Protein AF-A0A090QXG9-F1 (afdb_monomer_lite)

Organism: NCBI:txid754436

InterPro domains:
  IPR025866 Polymerase A arginine-rich C-terminal domain [PF12626] (13-133)

pLDDT: mean 83.16, std 14.61, range [45.06, 95.5]

Radius of gyration: 21.2 Å; chains: 1; bounding box: 44×61×67 Å

Foldseek 3Di:
DLVQLVVQCVVVVDDSLVSQLVSLVVVVVVVCVVPPDDPVVSVLVSVLSNLVVQLVVLADCSLVVLVVDPCNVVSLVVLCVCLVPVDPVSVVSSVLNVCLVPDDPVSVVVSNVVVVVVCVVPPPPPPDDPDPDDDDDDDDD

Secondary structure (DSSP, 8-state):
-HHHHHHHHHHH---HHHHHHHHHHHHHHHHHHHS---HHHHHHHHHHHHHHHHHT--STHHHHHHHTSTTHHHHHHHHHHHHHHS-HHHHHHHHHHHHHHHS-HHHHHHHHHHHHHHHHTT----------PPPPPPPP-

Sequence (141 aa):
MVTRAEEIAFASGLSYYDAFMVASNDILDEQVKTIAIPRRFTTTVRDIWQQQMRFSRRTGKRAFKMMEHPKFRAAFDFLEMRGQFEGDDIAELAHWWDQFQRGDRNQRNKMVLQINEGDKSGSNRRRRRPQRRKKPQAKSS

Structure (mmCIF, N/CA/C/O backbone):
data_AF-A0A090QXG9-F1
#
_entry.id   AF-A0A090QXG9-F1
#
loop_
_atom_site.group_PDB
_atom_site.id
_atom_site.type_symbol
_atom_site.label_atom_id
_atom_site.label_alt_id
_atom_site.label_comp_id
_atom_site.label_asym_id
_atom_site.label_entity_id
_atom_site.label_seq_id
_atom_site.pdbx_PDB_ins_code
_atom_site.Cartn_x
_atom_site.Cartn_y
_atom_site.Cartn_z
_atom_site.occupancy
_atom_site.B_iso_or_equiv
_atom_site.auth_seq_id
_atom_site.auth_comp_id
_atom_site.auth_asym_id
_atom_site.auth_atom_id
_atom_site.pdbx_PDB_model_num
ATOM 1 N N . MET A 1 1 ? 8.006 -7.384 -7.013 1.00 71.56 1 MET A N 1
ATOM 2 C CA . MET A 1 1 ? 8.136 -5.987 -6.526 1.00 71.56 1 MET A CA 1
ATOM 3 C C . MET A 1 1 ? 8.713 -5.932 -5.121 1.00 71.56 1 MET A C 1
ATOM 5 O O . MET A 1 1 ? 9.676 -5.207 -4.932 1.00 71.56 1 MET A O 1
ATOM 9 N N . VAL A 1 2 ? 8.166 -6.701 -4.172 1.00 77.69 2 VAL A N 1
ATOM 10 C CA . VAL A 1 2 ? 8.658 -6.784 -2.782 1.00 77.69 2 VAL A CA 1
ATOM 11 C C . VAL A 1 2 ? 10.146 -7.153 -2.727 1.00 77.69 2 VAL A C 1
ATOM 13 O O . VAL A 1 2 ? 10.922 -6.379 -2.188 1.00 77.69 2 VAL A O 1
ATOM 16 N N . THR A 1 3 ? 10.564 -8.217 -3.418 1.00 82.81 3 THR A N 1
ATOM 17 C CA . THR A 1 3 ? 11.973 -8.657 -3.482 1.00 82.81 3 THR A CA 1
ATOM 18 C C . THR A 1 3 ? 12.920 -7.564 -3.992 1.00 82.81 3 THR A C 1
ATOM 20 O O . THR A 1 3 ? 13.892 -7.217 -3.335 1.00 82.81 3 THR A O 1
ATOM 23 N N . ARG A 1 4 ? 12.586 -6.925 -5.124 1.00 78.50 4 ARG A N 1
ATOM 24 C CA . ARG A 1 4 ? 13.395 -5.835 -5.705 1.00 78.50 4 ARG A CA 1
ATOM 25 C C . ARG A 1 4 ? 13.454 -4.603 -4.788 1.00 78.50 4 ARG A C 1
ATOM 27 O O . ARG A 1 4 ? 14.455 -3.899 -4.759 1.00 78.50 4 ARG A O 1
ATOM 34 N N . ALA A 1 5 ? 12.397 -4.342 -4.017 1.00 76.25 5 ALA A N 1
ATOM 35 C CA . ALA A 1 5 ? 12.391 -3.279 -3.013 1.00 76.25 5 ALA A CA 1
ATOM 36 C C . ALA A 1 5 ? 13.285 -3.608 -1.805 1.00 76.25 5 ALA A C 1
ATOM 38 O O . ALA A 1 5 ? 13.947 -2.713 -1.287 1.00 76.25 5 ALA A O 1
ATOM 39 N N . GLU A 1 6 ? 13.326 -4.867 -1.366 1.00 81.12 6 GLU A N 1
ATOM 40 C CA . GLU A 1 6 ? 14.208 -5.332 -0.286 1.00 81.12 6 GLU A CA 1
ATOM 41 C C . GLU A 1 6 ? 15.681 -5.242 -0.687 1.00 81.12 6 GLU A C 1
ATOM 43 O O . GLU A 1 6 ? 16.489 -4.716 0.077 1.00 81.12 6 GLU A O 1
ATOM 48 N N . GLU A 1 7 ? 16.011 -5.659 -1.910 1.00 81.19 7 GLU A N 1
ATOM 49 C CA . GLU A 1 7 ? 17.355 -5.533 -2.483 1.00 81.19 7 GLU A CA 1
ATOM 50 C C . GLU A 1 7 ? 17.816 -4.072 -2.519 1.00 81.19 7 GLU A C 1
ATOM 52 O O . GLU A 1 7 ? 18.907 -3.750 -2.044 1.00 81.19 7 GLU A O 1
ATOM 57 N N . ILE A 1 8 ? 16.967 -3.163 -3.018 1.00 78.25 8 ILE A N 1
ATOM 58 C CA . ILE A 1 8 ? 17.281 -1.730 -3.059 1.00 78.25 8 ILE A CA 1
ATOM 59 C C . ILE A 1 8 ? 17.425 -1.174 -1.642 1.00 78.25 8 ILE A C 1
ATOM 61 O O . ILE A 1 8 ? 18.380 -0.442 -1.385 1.00 78.25 8 ILE A O 1
ATOM 65 N N . ALA A 1 9 ? 16.527 -1.511 -0.712 1.00 81.38 9 ALA A N 1
ATOM 66 C CA . ALA A 1 9 ? 16.600 -1.028 0.667 1.00 81.38 9 ALA A CA 1
ATOM 67 C C . ALA A 1 9 ? 17.909 -1.459 1.346 1.00 81.38 9 ALA A C 1
ATOM 69 O O . ALA A 1 9 ? 18.574 -0.641 1.981 1.00 81.38 9 ALA A O 1
ATOM 70 N N . PHE A 1 10 ? 18.303 -2.721 1.161 1.00 78.31 10 PHE A N 1
ATOM 71 C CA . PHE A 1 10 ? 19.537 -3.272 1.712 1.00 78.31 10 PHE A CA 1
ATOM 72 C C . PHE A 1 10 ? 20.787 -2.638 1.087 1.00 78.31 10 PHE A C 1
ATOM 74 O O . PHE A 1 10 ? 21.705 -2.255 1.809 1.00 78.31 10 PHE A O 1
ATOM 81 N N . ALA A 1 11 ? 20.812 -2.473 -0.239 1.00 80.25 11 ALA A N 1
ATOM 82 C CA . ALA A 1 11 ? 21.977 -1.959 -0.958 1.00 80.25 11 ALA A CA 1
ATOM 83 C C . ALA A 1 11 ? 22.182 -0.440 -0.809 1.00 80.25 11 ALA A C 1
ATOM 85 O O . ALA A 1 11 ? 23.316 0.032 -0.785 1.00 80.25 11 ALA A O 1
ATOM 86 N N . SER A 1 12 ? 21.099 0.337 -0.728 1.00 77.75 12 SER A N 1
ATOM 87 C CA . SER A 1 12 ? 21.149 1.810 -0.735 1.00 77.75 12 SER A CA 1
ATOM 88 C C . SER A 1 12 ? 20.984 2.453 0.646 1.00 77.75 12 SER A C 1
ATOM 90 O O . SER A 1 12 ? 21.176 3.660 0.784 1.00 77.75 12 SER A O 1
ATOM 92 N N . GLY A 1 13 ? 20.600 1.678 1.668 1.00 83.25 13 GLY A N 1
ATOM 93 C CA . GLY A 1 13 ? 20.289 2.196 3.005 1.00 83.25 13 GLY A CA 1
ATOM 94 C C . GLY A 1 13 ? 19.026 3.066 3.063 1.00 83.25 13 GLY A C 1
ATOM 95 O O . GLY A 1 13 ? 18.781 3.733 4.071 1.00 83.25 13 GLY A O 1
ATOM 96 N N . LEU A 1 14 ? 18.227 3.090 1.991 1.00 83.69 14 LEU A N 1
ATOM 97 C CA . LEU A 1 14 ? 16.966 3.821 1.937 1.00 83.69 14 LEU A CA 1
ATOM 98 C C . LEU A 1 14 ? 15.907 3.182 2.846 1.00 83.69 14 LEU A C 1
ATOM 100 O O . LEU A 1 14 ? 15.891 1.976 3.091 1.00 83.69 14 LEU A O 1
ATOM 104 N N . SER A 1 15 ? 14.960 4.004 3.306 1.00 89.12 15 SER A N 1
ATOM 105 C CA . SER A 1 15 ? 13.737 3.506 3.939 1.00 89.12 15 SER A CA 1
ATOM 106 C C . SER A 1 15 ? 13.033 2.524 3.003 1.00 89.12 15 SER A C 1
ATOM 108 O O . SER A 1 15 ? 12.937 2.776 1.803 1.00 89.12 15 SER A O 1
ATOM 110 N N . TYR A 1 16 ? 12.456 1.453 3.552 1.00 86.62 16 TYR A N 1
ATOM 111 C CA . TYR A 1 16 ? 11.714 0.459 2.768 1.00 86.62 16 TYR A CA 1
ATOM 112 C C . TYR A 1 16 ? 10.618 1.086 1.891 1.00 86.62 16 TYR A C 1
ATOM 114 O O . TYR A 1 16 ? 10.390 0.654 0.765 1.00 86.62 16 TYR A O 1
ATOM 122 N N . TYR A 1 17 ? 9.968 2.151 2.375 1.00 87.12 17 TYR A N 1
ATOM 123 C CA . TYR A 1 17 ? 8.975 2.881 1.586 1.00 87.12 17 TYR A CA 1
ATOM 124 C C . TYR A 1 17 ? 9.591 3.540 0.343 1.00 87.12 17 TYR A C 1
ATOM 126 O O . TYR A 1 17 ? 9.022 3.449 -0.743 1.00 87.12 17 TYR A O 1
ATOM 134 N N . ASP A 1 18 ? 10.753 4.176 0.494 1.00 88.06 18 ASP A N 1
ATOM 135 C CA . ASP A 1 18 ? 11.435 4.862 -0.605 1.00 88.06 18 ASP A CA 1
ATOM 136 C C . ASP A 1 18 ? 12.021 3.844 -1.586 1.00 88.06 18 ASP A C 1
ATOM 138 O O . ASP A 1 18 ? 11.839 3.977 -2.794 1.00 88.06 18 ASP A O 1
ATOM 142 N N . ALA A 1 19 ? 12.618 2.767 -1.074 1.00 90.19 19 ALA A N 1
ATOM 143 C CA . ALA A 1 19 ? 13.106 1.657 -1.883 1.00 90.19 19 ALA A CA 1
ATOM 144 C C . ALA A 1 19 ? 11.984 1.004 -2.707 1.00 90.19 19 ALA A C 1
ATOM 146 O O . ALA A 1 19 ? 12.156 0.735 -3.893 1.00 90.19 19 ALA A O 1
ATOM 147 N N . PHE A 1 20 ? 10.798 0.822 -2.121 1.00 89.94 20 PHE A N 1
ATOM 148 C CA . PHE A 1 20 ? 9.628 0.309 -2.832 1.00 89.94 20 PHE A CA 1
ATOM 149 C C . PHE A 1 20 ? 9.130 1.263 -3.925 1.00 89.94 20 PHE A C 1
ATOM 151 O O . PHE A 1 20 ? 8.703 0.816 -4.992 1.00 89.94 20 PHE A O 1
ATOM 158 N N . MET A 1 21 ? 9.209 2.577 -3.696 1.00 89.62 21 MET A N 1
ATOM 159 C CA . MET A 1 21 ? 8.908 3.578 -4.723 1.00 89.62 21 MET A CA 1
ATOM 160 C C . MET A 1 21 ? 9.911 3.550 -5.870 1.00 89.62 21 MET A C 1
ATOM 162 O O . MET A 1 21 ? 9.492 3.624 -7.022 1.00 89.62 21 MET A O 1
ATOM 166 N N . VAL A 1 22 ? 11.204 3.395 -5.587 1.00 90.31 22 VAL A N 1
ATOM 167 C CA . VAL A 1 22 ? 12.229 3.245 -6.630 1.00 90.31 22 VAL A CA 1
ATOM 168 C C . VAL A 1 22 ? 11.999 1.954 -7.418 1.00 90.31 22 VAL A C 1
ATOM 170 O O . VAL A 1 22 ? 11.844 2.017 -8.632 1.00 90.31 22 VAL A O 1
ATOM 173 N N . ALA A 1 23 ? 11.824 0.816 -6.737 1.00 91.25 23 ALA A N 1
ATOM 174 C CA . ALA A 1 23 ? 11.539 -0.469 -7.382 1.00 91.25 23 ALA A CA 1
ATOM 175 C C . ALA A 1 23 ? 10.298 -0.408 -8.287 1.00 91.25 23 ALA A C 1
ATOM 177 O O . ALA A 1 23 ? 10.287 -0.964 -9.383 1.00 91.25 23 ALA A O 1
ATOM 178 N N . SER A 1 24 ? 9.244 0.279 -7.838 1.00 90.62 24 SER A N 1
ATOM 179 C CA . SER A 1 24 ? 8.025 0.490 -8.626 1.00 90.62 24 SER A CA 1
ATOM 180 C C . SER A 1 24 ? 8.298 1.276 -9.911 1.00 90.62 24 SER A C 1
ATOM 182 O O . SER A 1 24 ? 7.721 0.971 -10.953 1.00 90.62 24 SER A O 1
ATOM 184 N N . ASN A 1 25 ? 9.164 2.288 -9.846 1.00 91.50 25 ASN A N 1
ATOM 185 C CA . ASN A 1 25 ? 9.512 3.110 -11.002 1.00 91.50 25 ASN A CA 1
ATOM 186 C C . ASN A 1 25 ? 10.331 2.311 -12.000 1.00 91.50 25 ASN A C 1
ATOM 188 O O . ASN A 1 25 ? 9.969 2.284 -13.169 1.00 91.50 25 ASN A O 1
ATOM 192 N N . ASP A 1 26 ? 11.347 1.599 -11.519 1.00 91.88 26 ASP A N 1
ATOM 193 C CA . ASP A 1 26 ? 12.224 0.793 -12.362 1.00 91.88 26 ASP A CA 1
ATOM 194 C C . ASP A 1 26 ? 11.433 -0.252 -13.153 1.00 91.88 26 ASP A C 1
ATOM 196 O O . ASP A 1 26 ? 11.636 -0.404 -14.354 1.00 91.88 26 ASP A O 1
ATOM 200 N N . ILE A 1 27 ? 10.483 -0.931 -12.496 1.00 91.94 27 ILE A N 1
ATOM 201 C CA . ILE A 1 27 ? 9.607 -1.913 -13.148 1.00 91.94 27 ILE A CA 1
ATOM 202 C C . ILE A 1 27 ? 8.754 -1.237 -14.228 1.00 91.94 27 ILE A C 1
ATOM 204 O O . ILE A 1 27 ? 8.637 -1.761 -15.331 1.00 91.94 27 ILE A O 1
ATOM 208 N N . LEU A 1 28 ? 8.148 -0.081 -13.942 1.00 91.75 28 LEU A N 1
ATOM 209 C CA . LEU A 1 28 ? 7.323 0.626 -14.928 1.00 91.75 28 LEU A CA 1
ATOM 210 C C . LEU A 1 28 ? 8.150 1.138 -16.109 1.00 91.75 28 LEU A C 1
ATOM 212 O O . LEU A 1 28 ? 7.707 1.021 -17.249 1.00 91.75 28 LEU A O 1
ATOM 216 N N . ASP A 1 29 ? 9.340 1.670 -15.852 1.00 91.62 29 ASP A N 1
ATOM 217 C CA . ASP A 1 29 ? 10.234 2.194 -16.882 1.00 91.62 29 ASP A CA 1
ATOM 218 C C . ASP A 1 29 ? 10.781 1.069 -17.770 1.00 91.62 29 ASP A C 1
ATOM 220 O O . ASP A 1 29 ? 10.942 1.252 -18.976 1.00 91.62 29 ASP A O 1
ATOM 224 N N . GLU A 1 30 ? 11.016 -0.114 -17.201 1.00 93.12 30 GLU A N 1
ATOM 225 C CA . GLU A 1 30 ? 11.345 -1.329 -17.946 1.00 93.12 30 GLU A CA 1
ATOM 226 C C . GLU A 1 30 ? 10.191 -1.745 -18.869 1.00 93.12 30 GLU A C 1
ATOM 228 O O . GLU A 1 30 ? 10.404 -1.947 -20.063 1.00 93.12 30 GLU A O 1
ATOM 233 N N . GLN A 1 31 ? 8.953 -1.773 -18.363 1.00 92.50 31 GLN A N 1
ATOM 234 C CA . GLN A 1 31 ? 7.782 -2.132 -19.172 1.00 92.50 31 GLN A CA 1
ATOM 235 C C . GLN A 1 31 ? 7.495 -1.123 -20.292 1.00 92.50 31 GLN A C 1
ATOM 237 O O . GLN A 1 31 ? 7.168 -1.523 -21.409 1.00 92.50 31 GLN A O 1
ATOM 242 N N . VAL A 1 32 ? 7.661 0.179 -20.033 1.00 93.19 32 VAL A N 1
ATOM 243 C CA . VAL A 1 32 ? 7.439 1.241 -21.033 1.00 93.19 32 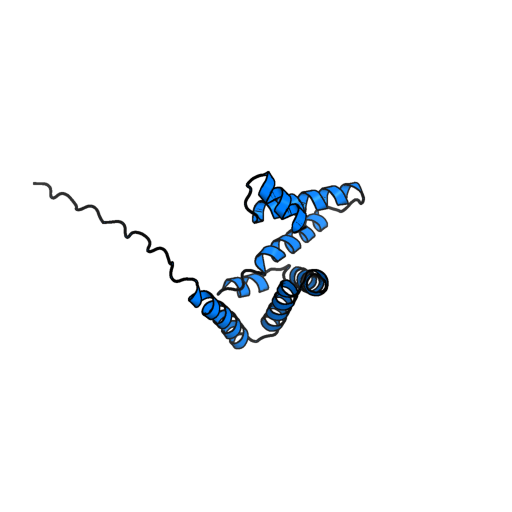VAL A CA 1
ATOM 244 C C . VAL A 1 32 ? 8.390 1.118 -22.232 1.00 93.19 32 VAL A C 1
ATOM 246 O O . VAL A 1 32 ? 8.033 1.530 -23.336 1.00 93.19 32 VAL A O 1
ATOM 249 N N . LYS A 1 33 ? 9.582 0.529 -22.049 1.00 92.56 33 LYS A N 1
ATOM 250 C CA . LYS A 1 33 ? 10.526 0.264 -23.150 1.00 92.56 33 LYS A CA 1
ATOM 251 C C . LYS A 1 33 ? 10.038 -0.835 -24.093 1.00 92.56 33 LYS A C 1
ATOM 253 O O . LYS A 1 33 ? 10.364 -0.793 -25.275 1.00 92.56 33 LYS A O 1
ATOM 258 N N . THR A 1 34 ? 9.275 -1.803 -23.588 1.00 94.44 34 THR A N 1
ATOM 259 C CA . THR A 1 34 ? 8.732 -2.915 -24.384 1.00 94.44 34 THR A CA 1
ATOM 260 C C . THR A 1 34 ? 7.394 -2.555 -25.021 1.00 94.44 34 THR A C 1
ATOM 262 O O . THR A 1 34 ? 7.150 -2.874 -26.181 1.00 94.44 34 THR A O 1
ATOM 265 N N . ILE A 1 35 ? 6.526 -1.875 -24.273 1.00 93.62 35 ILE A N 1
ATOM 266 C CA . ILE A 1 35 ? 5.189 -1.471 -24.708 1.00 93.62 35 ILE A CA 1
ATOM 267 C C . ILE A 1 35 ? 4.952 -0.014 -24.339 1.00 93.62 35 ILE A C 1
ATOM 269 O O . ILE A 1 35 ? 5.102 0.386 -23.188 1.00 93.62 35 ILE A O 1
ATOM 273 N N . ALA A 1 36 ? 4.532 0.791 -25.313 1.00 92.50 36 ALA A N 1
ATOM 274 C CA . ALA A 1 36 ? 4.248 2.200 -25.083 1.00 92.50 36 ALA A CA 1
ATOM 275 C C . ALA A 1 36 ? 3.004 2.364 -24.190 1.00 92.50 36 ALA A C 1
ATOM 277 O O . ALA A 1 36 ? 1.867 2.329 -24.661 1.00 92.50 36 ALA A O 1
ATOM 278 N N . ILE A 1 37 ? 3.219 2.567 -22.889 1.00 92.00 37 ILE A N 1
ATOM 279 C CA . ILE A 1 37 ? 2.157 2.821 -21.911 1.00 92.00 37 ILE A CA 1
ATOM 280 C C . ILE A 1 37 ? 2.064 4.336 -21.655 1.00 92.00 37 ILE A C 1
ATOM 282 O O . ILE A 1 37 ? 3.008 4.936 -21.134 1.00 92.00 37 ILE A O 1
ATOM 286 N N . PRO A 1 38 ? 0.930 4.994 -21.966 1.00 94.81 38 PRO A N 1
ATOM 287 C CA . PRO A 1 38 ? 0.731 6.404 -21.640 1.00 94.81 38 PRO A CA 1
ATOM 288 C C . PRO A 1 38 ? 0.885 6.714 -20.143 1.00 94.81 38 PRO A C 1
ATOM 290 O O . PRO A 1 38 ? 0.376 5.982 -19.292 1.00 94.81 38 PRO A O 1
ATOM 293 N N . ARG A 1 39 ? 1.476 7.877 -19.820 1.00 91.56 39 ARG A N 1
ATOM 294 C CA . ARG A 1 39 ? 1.770 8.303 -18.433 1.00 91.56 39 ARG A CA 1
ATOM 295 C C . ARG A 1 39 ? 0.576 8.227 -17.477 1.00 91.56 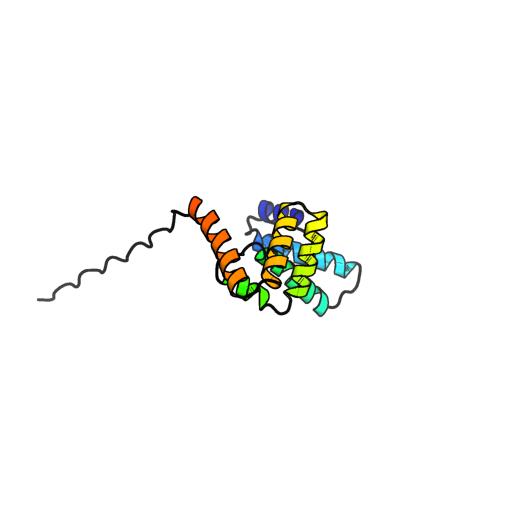39 ARG A C 1
ATOM 297 O O . ARG A 1 39 ? 0.736 7.837 -16.332 1.00 91.56 39 ARG A O 1
ATOM 304 N N . ARG A 1 40 ? -0.640 8.534 -17.942 1.00 93.69 40 ARG A N 1
ATOM 305 C CA . ARG A 1 40 ? -1.863 8.444 -17.116 1.00 93.69 40 ARG A CA 1
ATOM 306 C C . ARG A 1 40 ? -2.075 7.053 -16.498 1.00 93.69 40 ARG A C 1
ATOM 308 O O . ARG A 1 40 ? -2.575 6.945 -15.378 1.00 93.69 40 ARG A O 1
ATOM 315 N N . PHE A 1 41 ? -1.692 5.995 -17.214 1.00 92.81 41 PHE A N 1
ATOM 316 C CA . PHE A 1 41 ? -1.842 4.625 -16.739 1.00 92.81 41 PHE A CA 1
ATOM 317 C C . PHE A 1 41 ? -0.723 4.257 -15.773 1.00 92.81 41 PHE A C 1
ATOM 319 O O . PHE A 1 41 ? -1.020 3.744 -14.701 1.00 92.81 41 PHE A O 1
ATOM 326 N N . THR A 1 42 ? 0.533 4.596 -16.080 1.00 93.25 42 THR A N 1
ATOM 327 C CA . THR A 1 42 ? 1.653 4.333 -15.161 1.00 93.25 42 THR A CA 1
ATOM 328 C C . THR A 1 42 ? 1.501 5.095 -13.843 1.00 93.25 42 THR A C 1
ATOM 330 O O . THR A 1 42 ? 1.771 4.533 -12.783 1.00 93.25 42 THR A O 1
ATOM 333 N N . THR A 1 43 ? 0.975 6.325 -13.871 1.00 92.06 43 THR A N 1
ATOM 334 C CA . THR A 1 43 ? 0.591 7.067 -12.659 1.00 92.06 43 THR A CA 1
ATOM 335 C C . THR A 1 43 ? -0.488 6.326 -11.871 1.00 92.06 43 THR A C 1
ATOM 337 O O . THR A 1 43 ? -0.328 6.114 -10.674 1.00 92.06 43 THR A O 1
ATOM 340 N N . THR A 1 44 ? -1.547 5.853 -12.538 1.00 92.81 44 THR A N 1
ATOM 341 C CA . THR A 1 44 ? -2.625 5.106 -11.867 1.00 92.81 44 THR A CA 1
ATOM 342 C C . THR A 1 44 ? -2.115 3.809 -11.232 1.00 92.81 44 THR A C 1
ATOM 344 O O . THR A 1 44 ? -2.483 3.491 -10.103 1.00 92.81 44 THR A O 1
ATOM 347 N N . VAL A 1 45 ? -1.248 3.069 -11.928 1.00 93.44 45 VAL A N 1
ATOM 348 C CA . VAL A 1 45 ? -0.631 1.838 -11.414 1.00 93.44 45 VAL A CA 1
ATOM 349 C C . VAL A 1 45 ? 0.224 2.137 -10.182 1.00 93.44 45 VAL A C 1
ATOM 351 O O . VAL A 1 45 ? 0.101 1.455 -9.166 1.00 93.44 45 VAL A O 1
ATOM 354 N N . ARG A 1 46 ? 1.023 3.208 -10.224 1.00 92.00 46 ARG A N 1
ATOM 355 C CA . ARG A 1 46 ? 1.832 3.645 -9.082 1.00 92.00 46 ARG A CA 1
ATOM 356 C C . ARG A 1 46 ? 0.971 3.986 -7.866 1.00 92.00 46 ARG A C 1
ATOM 358 O O . ARG A 1 46 ? 1.306 3.565 -6.761 1.00 92.00 46 ARG A O 1
ATOM 365 N N . ASP A 1 47 ? -0.145 4.686 -8.057 1.00 91.38 47 ASP A N 1
ATOM 366 C CA . ASP A 1 47 ? -1.068 5.015 -6.965 1.00 91.38 47 ASP A CA 1
ATOM 367 C C . ASP A 1 47 ? -1.658 3.748 -6.327 1.00 91.38 47 ASP A C 1
ATOM 369 O O . ASP A 1 47 ? -1.726 3.645 -5.101 1.00 91.38 47 ASP A O 1
ATOM 373 N N . ILE A 1 48 ? -2.041 2.760 -7.145 1.00 93.94 48 ILE A N 1
ATOM 374 C CA . ILE A 1 48 ? -2.548 1.456 -6.688 1.00 93.94 48 ILE A CA 1
ATOM 375 C C . ILE A 1 48 ? -1.482 0.713 -5.870 1.00 93.94 48 ILE A C 1
ATOM 377 O O . ILE A 1 48 ? -1.777 0.197 -4.788 1.00 93.94 48 ILE A O 1
ATOM 381 N N . TRP A 1 49 ? -0.235 0.689 -6.342 1.00 92.38 49 TRP A N 1
ATOM 382 C CA . TRP A 1 49 ? 0.876 0.045 -5.638 1.00 92.38 49 TRP A CA 1
ATOM 383 C C . TRP A 1 49 ? 1.243 0.759 -4.336 1.00 92.38 49 TRP A C 1
ATOM 385 O O . TRP A 1 49 ? 1.483 0.107 -3.323 1.00 92.38 49 TRP A O 1
ATOM 395 N N . GLN A 1 50 ? 1.192 2.091 -4.294 1.00 90.50 50 GLN A N 1
ATOM 396 C CA . GLN A 1 50 ? 1.385 2.854 -3.055 1.00 90.50 50 GLN A CA 1
ATOM 397 C C . GLN A 1 50 ? 0.347 2.515 -1.982 1.00 90.50 50 GLN A C 1
ATOM 399 O O . GLN A 1 50 ? 0.670 2.501 -0.790 1.00 90.50 50 GLN A O 1
ATOM 404 N N . GLN A 1 51 ? -0.897 2.233 -2.383 1.00 91.69 51 GLN A N 1
ATOM 405 C CA . GLN A 1 51 ? -1.928 1.799 -1.442 1.00 91.69 51 GLN A CA 1
ATOM 406 C C . GLN A 1 51 ? -1.601 0.438 -0.808 1.00 91.69 51 GLN A C 1
ATOM 408 O O . GLN A 1 51 ? -1.939 0.238 0.358 1.00 91.69 51 GLN A O 1
ATOM 413 N N . GLN A 1 52 ? -0.868 -0.452 -1.490 1.00 91.69 52 GLN A N 1
ATOM 414 C CA . GLN A 1 52 ? -0.448 -1.752 -0.935 1.00 91.69 52 GLN A CA 1
ATOM 415 C C . GLN A 1 52 ? 0.302 -1.603 0.392 1.00 91.69 52 GLN A C 1
ATOM 417 O O . GLN A 1 52 ? -0.019 -2.272 1.372 1.00 91.69 52 GLN A O 1
ATOM 422 N N . MET A 1 53 ? 1.204 -0.624 0.479 1.00 88.56 53 MET A N 1
ATOM 423 C CA . MET A 1 53 ? 1.948 -0.326 1.710 1.00 88.56 53 MET A CA 1
ATOM 424 C C . MET A 1 53 ? 1.094 0.297 2.819 1.00 88.56 53 MET A C 1
ATOM 426 O O . MET A 1 53 ? 1.503 0.345 3.981 1.00 88.56 53 MET A O 1
ATOM 430 N N . ARG A 1 54 ? -0.093 0.807 2.479 1.00 89.50 54 ARG A N 1
ATOM 431 C CA . ARG A 1 54 ? -1.017 1.441 3.424 1.00 89.50 54 ARG A CA 1
ATOM 432 C C . ARG A 1 54 ? -2.040 0.460 3.985 1.00 89.50 54 ARG A C 1
ATOM 434 O O . ARG A 1 54 ? -2.481 0.686 5.110 1.00 89.50 54 ARG A O 1
ATOM 441 N N . PHE A 1 55 ? -2.359 -0.632 3.283 1.00 90.38 55 PHE A N 1
ATOM 442 C CA . PHE A 1 55 ? -3.306 -1.647 3.768 1.00 90.38 55 PHE A CA 1
ATOM 443 C C . PHE A 1 55 ? -2.858 -2.315 5.073 1.00 90.38 55 PHE A C 1
ATOM 445 O O . PHE A 1 55 ? -3.709 -2.669 5.885 1.00 90.38 55 PHE A O 1
ATOM 452 N N . SER A 1 56 ? -1.551 -2.402 5.341 1.00 87.50 56 SER A N 1
ATOM 453 C CA . SER A 1 56 ? -1.022 -2.890 6.625 1.00 87.50 56 SER A CA 1
ATOM 454 C C . SER A 1 56 ? -1.403 -1.990 7.815 1.00 87.50 56 SER A C 1
ATOM 456 O O . SER A 1 56 ? -1.516 -2.448 8.953 1.00 87.50 56 SER A O 1
ATOM 458 N N . ARG A 1 57 ? -1.665 -0.696 7.577 1.00 87.19 57 ARG A N 1
ATOM 459 C CA . ARG A 1 57 ? -1.944 0.312 8.613 1.00 87.19 57 ARG A CA 1
ATOM 460 C C . ARG A 1 57 ? -3.432 0.376 8.962 1.00 87.19 57 ARG A C 1
ATOM 462 O O . ARG A 1 57 ? -4.106 1.371 8.699 1.00 87.19 57 ARG A O 1
ATOM 469 N N . ARG A 1 58 ? -3.919 -0.664 9.636 1.00 86.06 58 ARG A N 1
ATOM 470 C CA . ARG A 1 58 ? -5.336 -0.839 10.015 1.00 86.06 58 ARG A CA 1
ATOM 471 C C . ARG A 1 58 ? -5.751 -0.152 11.327 1.00 86.06 58 ARG A C 1
ATOM 473 O O . ARG A 1 58 ? -6.916 -0.185 11.709 1.00 86.06 58 ARG A O 1
ATOM 480 N N . THR A 1 59 ? -4.820 0.488 12.035 1.00 81.50 59 THR A N 1
ATOM 481 C CA . THR A 1 59 ? -5.068 1.034 13.378 1.00 81.50 59 THR A CA 1
ATOM 482 C C . THR A 1 59 ? -5.837 2.361 13.375 1.00 81.50 59 THR A C 1
ATOM 484 O O . THR A 1 59 ? -5.516 3.325 12.669 1.00 81.50 59 THR A O 1
ATOM 487 N N . GLY A 1 60 ? -6.850 2.436 14.239 1.00 83.56 60 GLY A N 1
ATOM 488 C CA . GLY A 1 60 ? -7.638 3.642 14.503 1.00 83.56 60 GLY A CA 1
ATOM 489 C C . GLY A 1 60 ? -8.311 4.242 13.260 1.00 83.56 60 GLY A C 1
ATOM 490 O O . GLY A 1 60 ? -8.874 3.550 12.418 1.00 83.56 60 GLY A O 1
ATOM 491 N N . LYS A 1 61 ? -8.237 5.574 13.130 1.00 86.19 61 LYS A N 1
ATOM 492 C CA . LYS A 1 61 ? -8.868 6.334 12.032 1.00 86.19 61 LYS A CA 1
ATOM 493 C C . LYS A 1 61 ? -8.224 6.103 10.655 1.00 86.19 61 LYS A C 1
ATOM 495 O O . LYS A 1 61 ? -8.769 6.551 9.651 1.00 86.19 61 LYS A O 1
ATOM 500 N N . ARG A 1 62 ? -7.060 5.443 10.592 1.00 88.00 62 ARG A N 1
ATOM 501 C CA . ARG A 1 62 ? -6.324 5.237 9.333 1.00 88.00 62 ARG A CA 1
ATOM 502 C C . ARG A 1 62 ? -7.069 4.296 8.394 1.00 88.00 62 ARG A C 1
ATOM 504 O O . ARG A 1 62 ? -7.101 4.574 7.200 1.00 88.00 62 ARG A O 1
ATOM 511 N N . ALA A 1 63 ? -7.723 3.270 8.941 1.00 89.88 63 ALA A N 1
ATOM 512 C CA . ALA A 1 63 ? -8.518 2.340 8.148 1.00 89.88 63 ALA A CA 1
ATOM 513 C C . ALA A 1 63 ? -9.703 3.035 7.454 1.00 89.88 63 ALA A C 1
ATOM 515 O O . ALA A 1 63 ? -9.953 2.818 6.273 1.00 89.88 63 ALA A O 1
ATOM 516 N N . PHE A 1 64 ? -10.375 3.953 8.155 1.00 90.75 64 PHE A N 1
ATOM 517 C CA . PHE A 1 64 ? -11.468 4.748 7.588 1.00 90.75 64 PHE A CA 1
ATOM 518 C C . PHE A 1 64 ? -10.992 5.666 6.461 1.00 90.75 64 PHE A C 1
ATOM 520 O O . PHE A 1 64 ? -11.565 5.650 5.377 1.00 90.75 64 PHE A O 1
ATOM 527 N N . LYS A 1 65 ? -9.886 6.389 6.679 1.00 91.00 65 LYS A N 1
ATOM 528 C CA . LYS A 1 65 ? -9.298 7.265 5.655 1.00 91.00 65 LYS A CA 1
ATOM 529 C C . LYS A 1 65 ? -8.846 6.497 4.406 1.00 91.00 65 LYS A C 1
ATOM 531 O O . LYS A 1 65 ? -8.837 7.050 3.314 1.00 91.00 65 LYS A O 1
ATOM 536 N N . MET A 1 66 ? -8.446 5.235 4.563 1.00 90.88 66 MET A N 1
ATOM 537 C CA . MET A 1 66 ? -8.070 4.374 3.442 1.00 90.88 66 MET A CA 1
ATOM 538 C C . MET A 1 66 ? -9.263 4.090 2.519 1.00 90.88 66 MET A C 1
ATOM 540 O O . MET A 1 66 ? -9.116 4.178 1.305 1.00 90.88 66 MET A O 1
ATOM 544 N N . MET A 1 67 ? -10.445 3.810 3.084 1.00 90.81 67 MET A N 1
ATOM 545 C CA . MET A 1 67 ? -11.665 3.562 2.299 1.00 90.81 67 MET A CA 1
ATOM 546 C C . MET A 1 67 ? -12.149 4.797 1.534 1.00 90.81 67 MET A C 1
ATOM 548 O O . MET A 1 67 ? -12.770 4.662 0.487 1.00 90.81 67 MET A O 1
ATOM 552 N N . GLU A 1 68 ? -11.863 5.998 2.037 1.00 91.50 68 GLU A N 1
ATOM 553 C CA . GLU A 1 68 ? -12.206 7.260 1.366 1.00 91.50 68 GLU A CA 1
ATOM 554 C C . GLU A 1 68 ? -11.341 7.526 0.119 1.00 91.50 68 GLU A C 1
ATOM 556 O O . GLU A 1 68 ? -11.623 8.444 -0.650 1.00 91.50 68 GLU A O 1
ATOM 561 N N . HIS A 1 69 ? -10.270 6.755 -0.098 1.00 91.75 69 HIS A N 1
ATOM 562 C CA . HIS A 1 69 ? -9.372 6.974 -1.224 1.00 91.75 69 HIS A CA 1
ATOM 563 C C . HIS A 1 69 ? -10.052 6.610 -2.561 1.00 91.75 69 HIS A C 1
ATOM 565 O O . HIS A 1 69 ? -10.560 5.497 -2.704 1.00 91.75 69 HIS A O 1
ATOM 571 N N . PRO A 1 70 ? -9.980 7.460 -3.605 1.00 90.81 70 PRO A N 1
ATOM 572 C CA . PRO A 1 70 ? -10.685 7.223 -4.874 1.00 90.81 70 PRO A CA 1
ATOM 573 C C . PRO A 1 70 ? -10.225 5.954 -5.605 1.00 90.81 70 PRO A C 1
ATOM 575 O O . PRO A 1 70 ? -10.961 5.379 -6.401 1.00 90.81 70 PRO A O 1
ATOM 578 N N . LYS A 1 71 ? -8.993 5.503 -5.343 1.00 90.12 71 LYS A N 1
ATOM 579 C CA . LYS A 1 71 ? -8.424 4.266 -5.906 1.00 90.12 71 LYS A CA 1
ATOM 580 C C . LYS A 1 71 ? -8.500 3.067 -4.959 1.00 90.12 71 LYS A C 1
ATOM 582 O O . LYS A 1 71 ? -7.851 2.062 -5.225 1.00 90.12 71 LYS A O 1
ATOM 587 N N . PHE A 1 72 ? -9.261 3.161 -3.865 1.00 92.69 72 PHE A N 1
ATOM 588 C CA . PHE A 1 72 ? -9.383 2.075 -2.893 1.00 92.69 72 PHE A CA 1
ATOM 589 C C . PHE A 1 72 ? -9.861 0.777 -3.545 1.00 92.69 72 PHE A C 1
ATOM 591 O O . PHE A 1 72 ? -9.233 -0.250 -3.327 1.00 92.69 72 PHE A O 1
ATOM 598 N N . ARG A 1 73 ? -10.898 0.825 -4.397 1.00 94.38 73 ARG A N 1
ATOM 599 C CA . ARG A 1 73 ? -11.447 -0.382 -5.037 1.00 94.38 73 ARG A CA 1
ATOM 600 C C . ARG A 1 73 ? -10.398 -1.122 -5.866 1.00 94.38 73 ARG A C 1
ATOM 602 O O . ARG A 1 73 ? -10.114 -2.271 -5.572 1.00 94.38 73 ARG A O 1
ATOM 609 N N . ALA A 1 74 ? -9.744 -0.428 -6.798 1.00 95.44 74 ALA A N 1
ATOM 610 C CA . ALA A 1 74 ? -8.689 -1.024 -7.618 1.00 95.44 74 ALA A CA 1
ATOM 611 C C . ALA A 1 74 ? -7.508 -1.544 -6.775 1.00 95.44 74 ALA A C 1
ATOM 613 O O . ALA A 1 74 ? -6.903 -2.562 -7.097 1.00 95.44 74 ALA A O 1
ATOM 614 N N . ALA A 1 75 ? -7.176 -0.855 -5.681 1.00 94.81 75 ALA A N 1
ATOM 615 C CA . ALA A 1 75 ? -6.125 -1.293 -4.775 1.00 94.81 75 ALA A CA 1
ATOM 616 C C . ALA A 1 75 ? -6.526 -2.507 -3.923 1.00 94.81 75 ALA A C 1
ATOM 618 O O . ALA A 1 75 ? -5.671 -3.341 -3.631 1.00 94.81 75 ALA A O 1
ATOM 619 N N . PHE A 1 76 ? -7.801 -2.621 -3.555 1.00 95.50 76 PHE A N 1
ATOM 620 C CA . PHE A 1 76 ? -8.354 -3.783 -2.873 1.00 95.50 76 PHE A CA 1
ATOM 621 C C . PHE A 1 76 ? -8.438 -4.987 -3.814 1.00 95.50 76 PHE A C 1
ATOM 623 O O . PHE A 1 76 ? -7.984 -6.057 -3.437 1.00 95.50 76 PHE A O 1
ATOM 630 N N . ASP A 1 77 ? -8.907 -4.803 -5.050 1.00 95.19 77 ASP A N 1
ATOM 631 C CA . ASP A 1 77 ? -8.940 -5.871 -6.061 1.00 95.19 77 ASP A CA 1
ATOM 632 C C . ASP A 1 77 ? -7.529 -6.430 -6.302 1.00 95.19 77 ASP A C 1
ATOM 634 O O . ASP A 1 77 ? -7.313 -7.639 -6.357 1.00 95.19 77 ASP A O 1
ATOM 638 N N . PHE A 1 78 ? -6.525 -5.547 -6.367 1.00 94.06 78 PHE A N 1
ATOM 639 C CA . PHE A 1 78 ? -5.131 -5.973 -6.458 1.00 94.06 78 PHE A CA 1
ATOM 640 C C . PHE A 1 78 ? -4.646 -6.705 -5.198 1.00 94.06 78 PHE A C 1
ATOM 642 O O . PHE A 1 78 ? -3.908 -7.678 -5.316 1.00 94.06 78 PHE A O 1
ATOM 649 N N . LEU A 1 79 ? -5.062 -6.275 -4.003 1.00 94.12 79 LEU A N 1
ATOM 650 C CA . LEU A 1 79 ? -4.734 -6.956 -2.746 1.00 94.12 79 LEU A CA 1
ATOM 651 C C . LEU A 1 79 ? -5.359 -8.359 -2.680 1.00 94.12 79 LEU A C 1
ATOM 653 O O . LEU A 1 79 ? -4.690 -9.293 -2.253 1.00 94.12 79 LEU A O 1
ATOM 657 N N . GLU A 1 80 ? -6.608 -8.509 -3.116 1.00 94.25 80 GLU A N 1
ATOM 658 C CA . GLU A 1 80 ? -7.317 -9.790 -3.175 1.00 94.25 80 GLU A CA 1
ATOM 659 C C . GLU A 1 80 ? -6.611 -10.765 -4.119 1.00 94.25 80 GLU A C 1
ATOM 661 O O . GLU A 1 80 ? -6.319 -11.892 -3.725 1.00 94.25 80 GLU A O 1
ATOM 666 N N . MET A 1 81 ? -6.238 -10.306 -5.319 1.00 93.88 81 MET A N 1
ATOM 667 C CA . MET A 1 81 ? -5.429 -11.108 -6.240 1.00 93.88 81 MET A CA 1
ATOM 668 C C . MET A 1 81 ? -4.086 -11.492 -5.611 1.00 93.88 81 MET A C 1
ATOM 670 O O . MET A 1 81 ? -3.707 -12.656 -5.653 1.00 93.88 81 MET A O 1
ATOM 674 N N . ARG A 1 82 ? -3.375 -10.553 -4.971 1.00 92.12 82 ARG A N 1
ATOM 675 C CA . ARG A 1 82 ? -2.104 -10.858 -4.287 1.00 92.12 82 ARG A CA 1
ATOM 676 C C . ARG A 1 82 ? -2.274 -11.877 -3.165 1.00 92.12 82 ARG A C 1
ATOM 678 O O . ARG A 1 82 ? -1.417 -12.742 -3.020 1.00 92.12 82 ARG A O 1
ATOM 685 N N . GLY A 1 83 ? -3.372 -11.820 -2.415 1.00 92.38 83 GLY A N 1
ATOM 686 C CA . GLY A 1 83 ? -3.678 -12.782 -1.355 1.00 92.38 83 GLY A CA 1
ATOM 687 C C . GLY A 1 83 ? -3.824 -14.219 -1.857 1.00 92.38 83 GLY A C 1
ATOM 688 O O . GLY A 1 83 ? -3.547 -15.145 -1.109 1.00 92.38 83 GLY A O 1
ATOM 689 N N . GLN A 1 84 ? -4.183 -14.421 -3.127 1.00 90.94 84 GLN A N 1
ATOM 690 C CA . GLN A 1 84 ? -4.272 -15.761 -3.716 1.00 90.94 84 GLN A CA 1
ATOM 691 C C . GLN A 1 84 ? -2.902 -16.358 -4.078 1.00 90.94 84 GLN A C 1
ATOM 693 O O . GLN A 1 84 ? -2.797 -17.576 -4.199 1.00 90.94 84 GLN A O 1
ATOM 698 N N . PHE A 1 85 ? -1.862 -15.531 -4.259 1.00 88.38 85 PHE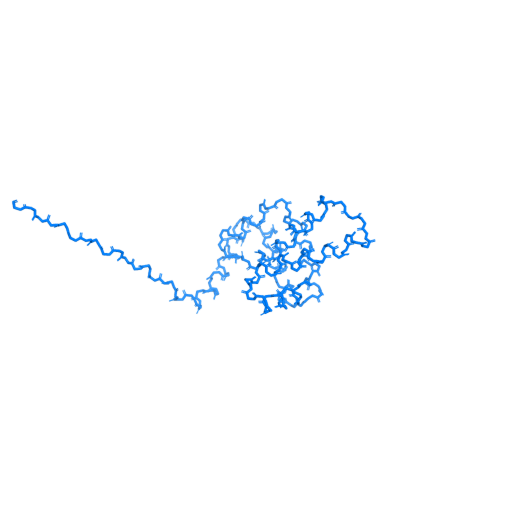 A N 1
ATOM 699 C CA . PHE A 1 85 ? -0.569 -15.971 -4.808 1.00 88.38 85 PHE A CA 1
ATOM 700 C C . PHE A 1 85 ? 0.647 -15.731 -3.897 1.00 88.38 85 PHE A C 1
ATOM 702 O O . PHE A 1 85 ? 1.632 -16.451 -4.025 1.00 88.38 85 PHE A O 1
ATOM 709 N N . GLU A 1 86 ? 0.631 -14.722 -3.018 1.00 83.62 86 GLU A N 1
ATOM 710 C CA . GLU A 1 86 ? 1.823 -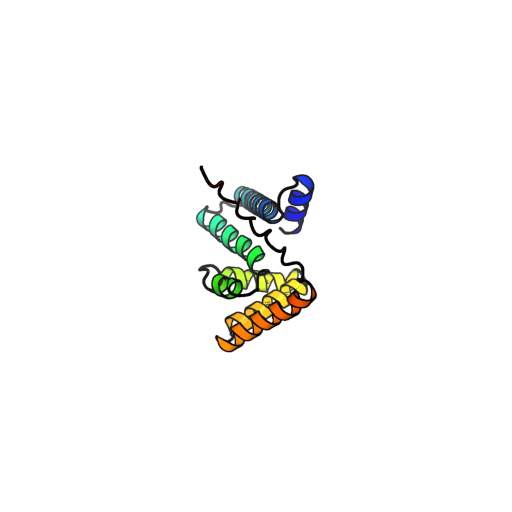14.287 -2.265 1.00 83.62 86 GLU A CA 1
ATOM 711 C C . GLU A 1 86 ? 1.908 -14.829 -0.822 1.00 83.62 86 GLU A C 1
ATOM 713 O O . GLU A 1 86 ? 2.971 -14.720 -0.212 1.00 83.62 86 GLU A O 1
ATOM 718 N N . GLY A 1 87 ? 0.839 -15.427 -0.279 1.00 84.75 87 GLY A N 1
ATOM 719 C CA . GLY A 1 87 ? 0.852 -16.126 1.017 1.00 84.75 87 GLY A CA 1
ATOM 720 C C . GLY A 1 87 ? -0.278 -15.751 1.984 1.00 84.75 87 GLY A C 1
ATOM 721 O O . GLY A 1 87 ? -1.044 -14.810 1.751 1.00 84.75 87 GLY A O 1
ATOM 722 N N . ASP A 1 88 ? -0.344 -16.486 3.098 1.00 87.38 88 ASP A N 1
ATOM 723 C CA . ASP A 1 88 ? -1.459 -16.439 4.056 1.00 87.38 88 ASP A CA 1
ATOM 724 C C . ASP A 1 88 ? -1.603 -15.078 4.754 1.00 87.38 88 ASP A C 1
ATOM 726 O O . ASP A 1 88 ? -2.719 -14.587 4.906 1.00 87.38 88 ASP A O 1
ATOM 730 N N . ASP A 1 89 ? -0.501 -14.395 5.082 1.00 89.00 89 ASP A N 1
ATOM 731 C CA . ASP A 1 89 ? -0.545 -13.068 5.722 1.00 89.00 89 ASP A CA 1
ATOM 732 C C . ASP A 1 89 ? -1.303 -12.034 4.869 1.00 89.00 89 ASP A C 1
ATOM 734 O O . ASP A 1 89 ? -2.042 -11.179 5.373 1.00 89.00 89 ASP A O 1
ATOM 738 N N . ILE A 1 90 ? -1.113 -12.093 3.547 1.00 90.62 90 ILE A N 1
ATOM 739 C CA . ILE A 1 90 ? -1.765 -11.185 2.599 1.00 90.62 90 ILE A CA 1
ATOM 740 C C . ILE A 1 90 ? -3.214 -11.622 2.382 1.00 90.62 90 ILE A C 1
ATOM 742 O O . ILE A 1 90 ? -4.091 -10.761 2.286 1.00 90.62 90 ILE A O 1
ATOM 746 N N . ALA A 1 91 ? -3.484 -12.929 2.365 1.00 92.50 91 ALA A N 1
ATOM 747 C CA . ALA A 1 91 ? -4.838 -13.468 2.303 1.00 92.50 91 ALA A CA 1
ATOM 748 C C . ALA A 1 91 ? -5.677 -13.043 3.523 1.00 92.50 91 ALA A C 1
ATOM 750 O O . ALA A 1 91 ? -6.786 -12.526 3.363 1.00 92.50 91 ALA A O 1
ATOM 751 N N . GLU A 1 92 ? -5.134 -13.157 4.737 1.00 93.00 92 GLU A N 1
ATOM 752 C CA . GLU A 1 92 ? -5.774 -12.683 5.968 1.00 93.00 92 GLU A CA 1
ATOM 753 C C . GLU A 1 92 ? -5.995 -11.169 5.946 1.00 93.00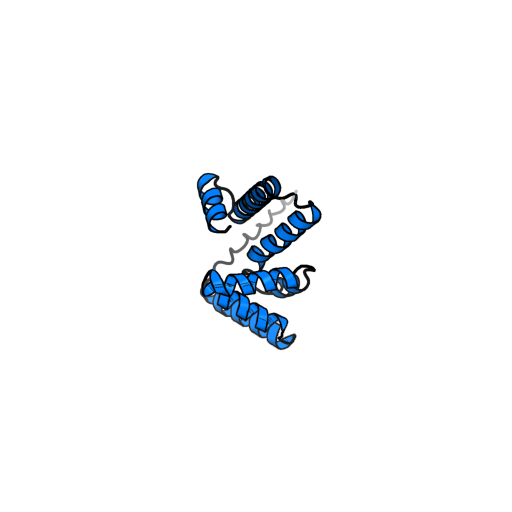 92 GLU A C 1
ATOM 755 O O . GLU A 1 92 ? -7.045 -10.667 6.369 1.00 93.00 92 GLU A O 1
ATOM 760 N N . LEU A 1 93 ? -5.020 -10.415 5.427 1.00 93.00 93 LEU A N 1
ATOM 761 C CA . LEU A 1 93 ? -5.153 -8.975 5.260 1.00 93.00 93 LEU A CA 1
ATOM 762 C C . LEU A 1 93 ? -6.300 -8.632 4.301 1.00 93.00 93 LEU A C 1
ATOM 764 O O . LEU A 1 93 ? -7.117 -7.766 4.624 1.00 93.00 93 LEU A O 1
ATOM 768 N N . ALA A 1 94 ? -6.380 -9.308 3.155 1.00 94.81 94 ALA A N 1
ATOM 769 C CA . ALA A 1 94 ? -7.447 -9.130 2.178 1.00 94.81 94 ALA A CA 1
ATOM 770 C C . ALA A 1 94 ? -8.814 -9.476 2.787 1.00 94.81 94 ALA A C 1
ATOM 772 O O . ALA A 1 94 ? -9.745 -8.674 2.697 1.00 94.81 94 ALA A O 1
ATOM 773 N N . HIS A 1 95 ? -8.909 -10.598 3.506 1.00 94.06 95 HIS A N 1
ATOM 774 C CA . HIS A 1 95 ? -10.127 -11.013 4.199 1.00 94.06 95 HIS A CA 1
ATOM 775 C C . HIS A 1 95 ? -10.581 -9.978 5.237 1.00 94.06 95 HIS A C 1
ATOM 777 O O . HIS A 1 95 ? -11.756 -9.610 5.289 1.00 94.06 95 HIS A O 1
ATOM 783 N N . TRP A 1 96 ? -9.651 -9.440 6.031 1.00 94.69 96 TRP A N 1
ATOM 784 C CA . TRP A 1 96 ? -9.970 -8.388 6.995 1.00 94.69 96 TRP A CA 1
ATOM 785 C C . TRP A 1 96 ? -10.545 -7.146 6.310 1.00 94.69 96 TRP A C 1
ATOM 787 O O . TRP A 1 96 ? -11.538 -6.584 6.774 1.00 94.69 96 TRP A O 1
ATOM 797 N N . TRP A 1 97 ? -9.936 -6.713 5.202 1.00 94.75 97 TRP A N 1
ATOM 798 C CA . TRP A 1 97 ? -10.409 -5.552 4.448 1.00 94.75 97 TRP A CA 1
ATOM 799 C C . TRP A 1 97 ? -11.757 -5.800 3.771 1.00 94.75 97 TRP A C 1
ATOM 801 O O . TRP A 1 97 ? -12.568 -4.873 3.710 1.00 94.75 97 TRP A O 1
ATOM 811 N N . ASP A 1 98 ? -12.035 -7.034 3.352 1.00 95.00 98 ASP A N 1
ATOM 812 C CA . ASP A 1 98 ? -13.334 -7.431 2.811 1.00 95.00 98 ASP A CA 1
ATOM 813 C C . ASP A 1 98 ? -14.451 -7.336 3.863 1.00 95.00 98 ASP A C 1
ATOM 815 O O . ASP A 1 98 ? -15.494 -6.716 3.638 1.00 95.00 98 ASP A O 1
ATOM 819 N N . GLN A 1 99 ? -14.199 -7.859 5.064 1.00 94.31 99 GLN A N 1
ATOM 820 C CA . GLN A 1 99 ? -15.126 -7.732 6.190 1.00 94.31 99 GLN A CA 1
ATOM 821 C C . GLN A 1 99 ? -15.303 -6.265 6.609 1.00 94.31 99 GLN A C 1
ATOM 823 O O . GLN A 1 99 ? -16.414 -5.820 6.898 1.00 94.31 99 GLN A O 1
ATOM 828 N N . PHE A 1 100 ? -14.224 -5.478 6.597 1.00 93.25 100 PHE A N 1
ATOM 829 C CA . PHE A 1 100 ? -14.258 -4.074 7.001 1.00 93.25 100 PHE A CA 1
ATOM 830 C C . PHE A 1 100 ? -15.069 -3.206 6.028 1.00 93.25 100 PHE A C 1
ATOM 832 O O . PHE A 1 100 ? -15.865 -2.374 6.471 1.00 93.25 100 PHE A O 1
ATOM 839 N N . GLN A 1 101 ? -14.923 -3.405 4.712 1.00 92.81 101 GLN A N 1
ATOM 840 C CA . GLN A 1 101 ? -15.700 -2.645 3.725 1.00 92.81 101 GLN A CA 1
ATOM 841 C C . GLN A 1 101 ? -17.191 -3.014 3.752 1.00 92.81 101 GLN A C 1
ATOM 843 O O . GLN A 1 101 ? -18.031 -2.126 3.598 1.00 92.81 101 GLN A O 1
ATOM 848 N N . ARG A 1 102 ? -17.532 -4.287 3.998 1.00 92.75 102 ARG A N 1
ATOM 849 C CA . ARG A 1 102 ? -18.924 -4.772 4.058 1.00 92.75 102 ARG A CA 1
ATOM 850 C C . ARG A 1 102 ? -19.611 -4.464 5.387 1.00 92.75 102 ARG A C 1
ATOM 852 O O . ARG A 1 102 ? -20.829 -4.323 5.419 1.00 92.75 102 ARG A O 1
ATOM 859 N N . GLY A 1 103 ? -18.842 -4.352 6.467 1.00 90.88 103 GLY A N 1
ATOM 860 C CA . GLY A 1 103 ? -19.368 -4.105 7.803 1.00 90.88 103 GLY A CA 1
ATOM 861 C C . GLY A 1 103 ? -19.999 -2.723 7.966 1.00 90.88 103 GLY A C 1
ATOM 862 O O . GLY A 1 103 ? -19.595 -1.745 7.329 1.00 90.88 103 GLY A O 1
ATOM 863 N N . ASP A 1 104 ? -20.969 -2.630 8.874 1.00 91.81 104 ASP A N 1
ATOM 864 C CA . ASP A 1 104 ? -21.569 -1.359 9.271 1.00 91.81 104 ASP A CA 1
ATOM 865 C C . ASP A 1 104 ? -20.600 -0.518 10.131 1.00 91.81 104 ASP A C 1
ATOM 867 O O . ASP A 1 104 ? -19.499 -0.937 10.505 1.00 91.81 104 ASP A O 1
ATOM 871 N N . ARG A 1 105 ? -20.987 0.718 10.471 1.00 88.81 105 ARG A N 1
ATOM 872 C CA . ARG A 1 105 ? -20.113 1.614 11.248 1.00 88.81 105 ARG A CA 1
ATOM 873 C C . ARG A 1 105 ? -19.739 1.034 12.619 1.00 88.81 105 ARG A C 1
ATOM 875 O O . ARG A 1 105 ? -18.622 1.261 13.086 1.00 88.81 105 ARG A O 1
ATOM 882 N N . ASN A 1 106 ? -20.640 0.286 13.252 1.00 90.81 106 ASN A N 1
ATOM 883 C CA . ASN A 1 106 ? -20.410 -0.317 14.562 1.00 90.81 106 ASN A CA 1
ATOM 884 C C . ASN A 1 106 ? -19.439 -1.502 14.474 1.00 90.81 106 ASN A C 1
ATOM 886 O O . ASN A 1 106 ? -18.503 -1.589 15.269 1.00 90.81 106 ASN A O 1
ATOM 890 N N . GLN A 1 107 ? -19.608 -2.369 13.480 1.00 90.56 107 GLN A N 1
ATOM 891 C CA . GLN A 1 107 ? -18.738 -3.496 13.169 1.00 90.56 107 GLN A CA 1
ATOM 892 C C . GLN A 1 107 ? -17.336 -3.015 12.804 1.00 90.56 107 GLN A C 1
ATOM 894 O O . GLN A 1 107 ? -16.363 -3.486 13.388 1.00 90.56 107 GLN A O 1
ATOM 899 N N . ARG A 1 108 ? -17.216 -1.996 11.945 1.00 91.44 108 ARG A N 1
ATOM 900 C CA . ARG A 1 108 ? -15.927 -1.368 11.607 1.00 91.44 108 ARG A CA 1
ATOM 901 C C . ARG A 1 108 ? -15.193 -0.853 12.844 1.00 91.44 108 ARG A C 1
ATOM 903 O O . ARG A 1 108 ? -13.996 -1.089 13.000 1.00 91.44 108 ARG A O 1
ATOM 910 N N . ASN A 1 109 ? -15.905 -0.180 13.750 1.00 89.69 109 ASN A N 1
ATOM 911 C CA . ASN A 1 109 ? -15.319 0.293 15.004 1.00 89.69 109 ASN A CA 1
ATOM 912 C C . ASN A 1 109 ? -14.825 -0.871 15.877 1.00 89.69 109 ASN A C 1
ATOM 914 O O . ASN A 1 109 ? -13.710 -0.801 16.391 1.00 89.69 109 ASN A O 1
ATOM 918 N N . LYS A 1 110 ? -15.609 -1.951 16.009 1.00 90.12 110 LYS A N 1
ATOM 919 C CA . LYS A 1 110 ? -15.208 -3.160 16.750 1.00 90.12 110 LYS A CA 1
ATOM 920 C C . LYS A 1 110 ? -13.959 -3.812 16.149 1.00 90.12 110 LYS A C 1
ATOM 922 O O . LYS A 1 110 ? -13.018 -4.088 16.884 1.00 90.12 110 LYS A O 1
ATOM 927 N N . MET A 1 111 ? -13.908 -3.979 14.828 1.00 90.00 111 MET A N 1
ATOM 928 C CA . MET A 1 111 ? -12.757 -4.569 14.130 1.00 90.00 111 MET A CA 1
ATOM 929 C C . MET A 1 111 ? -11.468 -3.767 14.349 1.00 90.00 111 MET A C 1
ATOM 931 O O . MET A 1 111 ? -10.404 -4.332 14.588 1.00 90.00 111 MET A O 1
ATOM 935 N N . VAL A 1 112 ? -11.552 -2.435 14.308 1.00 89.44 112 VAL A N 1
ATOM 936 C CA . VAL A 1 112 ? -10.399 -1.560 14.570 1.00 89.44 112 VAL A CA 1
ATOM 937 C C . VAL A 1 112 ? -9.967 -1.613 16.040 1.00 89.44 112 VAL A C 1
ATOM 939 O O . VAL A 1 112 ? -8.772 -1.529 16.332 1.00 89.44 112 VAL A O 1
ATOM 942 N N . LEU A 1 113 ? -10.913 -1.740 16.976 1.00 86.75 113 LEU A N 1
ATOM 943 C CA . LEU A 1 113 ? -10.611 -1.900 18.401 1.00 86.75 113 LEU A CA 1
ATOM 944 C C . LEU A 1 113 ? -9.889 -3.221 18.687 1.00 86.75 113 LEU A C 1
ATOM 946 O O . LEU A 1 113 ? -8.880 -3.183 19.385 1.00 86.75 113 LEU A O 1
ATOM 950 N N . GLN A 1 114 ? -10.323 -4.332 18.084 1.00 85.88 114 GLN A N 1
ATOM 951 C CA . GLN A 1 114 ? -9.677 -5.645 18.228 1.00 85.88 114 GLN A CA 1
ATOM 952 C C . GLN A 1 114 ? -8.194 -5.607 17.826 1.00 85.88 114 GLN A C 1
ATOM 954 O O . GLN A 1 114 ? -7.340 -6.119 18.548 1.00 85.88 114 GLN A O 1
ATOM 959 N N . ILE A 1 115 ? -7.856 -4.911 16.734 1.00 84.12 115 ILE A N 1
ATOM 960 C CA . ILE A 1 115 ? -6.452 -4.720 16.327 1.00 84.12 115 ILE A CA 1
ATOM 961 C C . ILE A 1 115 ? -5.670 -3.911 17.372 1.00 84.12 115 ILE A C 1
ATOM 963 O O . ILE A 1 115 ? -4.533 -4.248 17.696 1.00 84.12 115 ILE A O 1
ATOM 967 N N . ASN A 1 116 ? -6.262 -2.844 17.918 1.00 74.00 116 ASN A N 1
ATOM 968 C CA . ASN A 1 116 ? -5.588 -2.023 18.927 1.00 74.00 116 ASN A CA 1
ATOM 969 C C . ASN A 1 116 ? -5.382 -2.772 20.254 1.00 74.00 116 ASN A C 1
ATOM 971 O O . ASN A 1 116 ? -4.470 -2.426 21.000 1.00 74.00 116 ASN A O 1
ATOM 975 N N . GLU A 1 117 ? -6.235 -3.741 20.589 1.00 69.12 117 GLU A N 1
ATOM 976 C CA . GLU A 1 117 ? -6.099 -4.558 21.800 1.00 69.12 117 GLU A CA 1
ATOM 977 C C . GLU A 1 117 ? -4.974 -5.587 21.675 1.00 69.12 117 GLU A C 1
ATOM 979 O O . GLU A 1 117 ? -4.191 -5.716 22.616 1.00 69.12 117 GLU A O 1
ATOM 984 N N . GLY A 1 118 ? -4.794 -6.197 20.498 1.00 59.41 118 GLY A N 1
ATOM 985 C CA . GLY A 1 118 ? -3.615 -7.025 20.212 1.00 59.41 118 GLY A CA 1
ATOM 986 C C . GLY A 1 118 ? -2.294 -6.246 20.322 1.00 59.41 118 GLY A C 1
ATOM 987 O O . GLY A 1 118 ? -1.314 -6.744 20.868 1.00 59.41 118 GLY A O 1
ATOM 988 N N . ASP A 1 119 ? -2.282 -4.976 19.903 1.00 54.28 119 ASP A N 1
ATOM 989 C CA . ASP A 1 119 ? -1.086 -4.113 19.913 1.00 54.28 119 ASP A CA 1
ATOM 990 C C . ASP A 1 119 ? -0.749 -3.540 21.316 1.00 54.28 119 ASP A C 1
ATOM 992 O O . ASP A 1 119 ? 0.383 -3.135 21.611 1.00 54.28 119 ASP A O 1
ATOM 996 N N . LYS A 1 120 ? -1.714 -3.544 22.251 1.00 49.34 120 LYS A N 1
ATOM 997 C CA . LYS A 1 120 ? -1.486 -3.140 23.656 1.00 49.34 120 LYS A CA 1
ATOM 998 C C . LYS A 1 120 ? -0.617 -4.133 24.429 1.00 49.34 120 LYS A C 1
ATOM 1000 O O . LYS A 1 120 ? -0.007 -3.726 25.416 1.00 49.34 120 LYS A O 1
ATOM 1005 N N . SER A 1 121 ? -0.499 -5.377 23.964 1.00 46.16 121 SER A N 1
ATOM 1006 C CA . SER A 1 121 ? 0.434 -6.357 24.533 1.00 46.16 121 SER A CA 1
ATOM 1007 C C . SER A 1 121 ? 1.907 -6.015 24.247 1.00 46.16 121 SER A C 1
ATOM 1009 O O . SER A 1 121 ? 2.782 -6.480 24.972 1.00 46.16 121 SER A O 1
ATOM 1011 N N . GLY A 1 122 ? 2.205 -5.195 23.227 1.00 49.56 122 GLY A N 1
ATOM 1012 C CA . GLY A 1 122 ? 3.580 -4.846 22.828 1.00 49.56 122 GLY A CA 1
ATOM 1013 C C . GLY A 1 122 ? 3.976 -3.377 23.028 1.00 49.56 122 GLY A C 1
ATOM 1014 O O . GLY A 1 122 ? 5.160 -3.042 22.993 1.00 49.56 122 GLY A O 1
ATOM 1015 N N . SER A 1 123 ? 3.021 -2.472 23.269 1.00 46.62 123 SER A N 1
ATOM 1016 C CA . SER A 1 123 ? 3.263 -1.021 23.214 1.00 46.62 123 SER A CA 1
ATOM 1017 C C . SER A 1 123 ? 3.139 -0.306 24.567 1.00 46.62 123 SER A C 1
ATOM 1019 O O . SER A 1 123 ? 2.457 0.710 24.700 1.00 46.62 123 SER A O 1
ATOM 1021 N N . ASN A 1 124 ? 3.874 -0.772 25.586 1.00 45.06 124 ASN A N 1
ATOM 1022 C CA . ASN A 1 124 ? 4.130 0.018 26.805 1.00 45.06 124 ASN A CA 1
ATOM 1023 C C . ASN A 1 124 ? 5.377 0.927 26.696 1.00 45.06 124 ASN A C 1
ATOM 1025 O O . ASN A 1 124 ? 5.976 1.331 27.689 1.00 45.06 124 ASN A O 1
ATOM 1029 N N . ARG A 1 125 ? 5.794 1.299 25.479 1.00 50.84 125 ARG A N 1
ATOM 1030 C CA . ARG A 1 125 ? 6.833 2.322 25.259 1.00 50.84 125 ARG A CA 1
ATOM 1031 C C . ARG A 1 125 ? 6.279 3.518 24.496 1.00 50.84 125 ARG A C 1
ATOM 1033 O O . ARG A 1 125 ? 6.885 4.016 23.549 1.00 50.84 125 ARG A O 1
ATOM 1040 N N . ARG A 1 126 ? 5.162 4.080 24.973 1.00 51.66 126 ARG A N 1
ATOM 1041 C CA . ARG A 1 126 ? 4.910 5.510 24.754 1.00 51.66 126 ARG A CA 1
ATOM 1042 C C . ARG A 1 126 ? 6.003 6.281 25.488 1.00 51.66 126 ARG A C 1
ATOM 1044 O O . ARG A 1 126 ? 5.890 6.557 26.678 1.00 51.66 126 ARG A O 1
ATOM 1051 N N . ARG A 1 127 ? 7.079 6.591 24.753 1.00 55.31 127 ARG A N 1
ATOM 1052 C CA . ARG A 1 127 ? 8.113 7.568 25.111 1.00 55.31 127 ARG A CA 1
ATOM 1053 C C . ARG A 1 127 ? 7.424 8.772 25.752 1.00 55.31 127 ARG A C 1
ATOM 1055 O O . ARG A 1 127 ? 6.783 9.563 25.059 1.00 55.31 127 ARG A O 1
ATOM 1062 N N . ARG A 1 128 ? 7.531 8.884 27.080 1.00 51.22 128 ARG A N 1
ATOM 1063 C CA . ARG A 1 128 ? 7.190 10.099 27.818 1.00 51.22 128 ARG A CA 1
ATOM 1064 C C . ARG A 1 128 ? 7.974 11.228 27.156 1.00 51.22 128 ARG A C 1
ATOM 1066 O O . ARG A 1 128 ? 9.199 11.254 27.227 1.00 51.22 128 ARG A O 1
ATOM 1073 N N . ARG A 1 129 ? 7.274 12.125 26.459 1.00 55.16 129 ARG A N 1
ATOM 1074 C CA . ARG A 1 129 ? 7.840 13.401 26.010 1.00 55.16 129 ARG A CA 1
ATOM 1075 C C . ARG A 1 129 ? 8.465 14.059 27.250 1.00 55.16 129 ARG A C 1
ATOM 1077 O O . ARG A 1 129 ? 7.734 14.220 28.229 1.00 55.16 129 ARG A O 1
ATOM 1084 N N . PRO A 1 130 ? 9.758 14.428 27.253 1.00 50.53 130 PRO A N 1
ATOM 1085 C CA . PRO A 1 130 ? 10.327 15.157 28.373 1.00 50.53 130 PRO A CA 1
ATOM 1086 C C . PRO A 1 130 ? 9.574 16.478 28.493 1.00 50.53 130 PRO A C 1
ATOM 1088 O O . PRO A 1 130 ? 9.560 17.295 27.569 1.00 50.53 130 PRO A O 1
ATOM 1091 N N . GLN A 1 131 ? 8.880 16.652 29.610 1.00 53.81 131 GLN A N 1
ATOM 1092 C CA . GLN A 1 131 ? 8.193 17.884 29.944 1.00 53.81 131 GLN A CA 1
ATOM 1093 C C . GLN A 1 131 ? 9.267 18.973 30.057 1.00 53.81 131 GLN A C 1
ATOM 1095 O O . GLN A 1 131 ? 10.117 18.924 30.945 1.00 53.81 131 GLN A O 1
ATOM 1100 N N . ARG A 1 132 ? 9.281 19.915 29.104 1.00 54.88 132 ARG A N 1
ATOM 1101 C CA . ARG A 1 132 ? 10.154 21.099 29.119 1.00 54.88 132 ARG A CA 1
ATOM 1102 C C . ARG A 1 132 ? 10.041 21.759 30.500 1.00 54.88 132 ARG A C 1
ATOM 1104 O O . ARG A 1 132 ? 9.005 22.343 30.814 1.00 54.88 132 ARG A O 1
ATOM 1111 N N . ARG A 1 133 ? 11.092 21.657 31.322 1.00 56.78 133 ARG A N 1
ATOM 1112 C CA . ARG A 1 133 ? 11.223 22.422 32.568 1.00 56.78 133 ARG A CA 1
ATOM 1113 C C . ARG A 1 133 ? 11.138 23.909 32.207 1.00 56.78 133 ARG A C 1
ATOM 1115 O O . ARG A 1 133 ? 11.963 24.402 31.439 1.00 56.78 133 ARG A O 1
ATOM 1122 N N . LYS A 1 134 ? 10.117 24.607 32.715 1.00 56.03 134 LYS A N 1
ATOM 1123 C CA . LYS A 1 134 ? 10.033 26.072 32.638 1.00 56.03 134 LYS A CA 1
ATOM 1124 C C . LYS A 1 134 ? 11.258 26.645 33.361 1.00 56.03 134 LYS A C 1
ATOM 1126 O O . LYS A 1 134 ? 11.503 26.284 34.510 1.00 56.03 134 LYS A O 1
ATOM 1131 N N . LYS A 1 135 ? 12.038 27.491 32.681 1.00 61.09 135 LYS A N 1
ATOM 1132 C CA . LYS A 1 135 ? 13.119 28.265 33.309 1.00 61.09 135 LYS A CA 1
ATOM 1133 C C . LYS A 1 135 ? 12.504 29.192 34.376 1.00 61.09 135 LYS A C 1
ATOM 1135 O O . LYS A 1 135 ? 11.489 29.819 34.069 1.00 61.09 135 LYS A O 1
ATOM 1140 N N . PRO A 1 136 ? 13.067 29.284 35.591 1.00 58.56 136 PRO A N 1
ATOM 1141 C CA . PRO A 1 136 ? 12.613 30.255 36.581 1.00 58.56 136 PRO A CA 1
ATOM 1142 C C . PRO A 1 136 ? 12.927 31.679 36.098 1.00 58.56 136 PRO A C 1
ATOM 1144 O O . PRO A 1 136 ? 14.029 31.949 35.622 1.00 58.56 136 PRO A O 1
ATOM 1147 N N . GLN A 1 137 ? 11.936 32.570 36.178 1.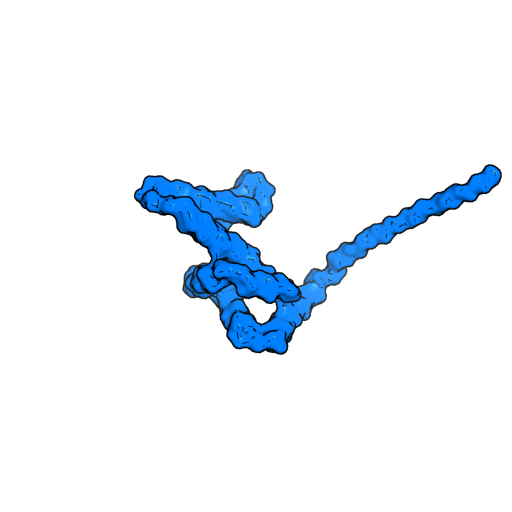00 58.62 137 GLN A N 1
ATOM 1148 C CA . GLN A 1 137 ? 12.115 34.004 35.947 1.00 58.62 137 GLN A CA 1
ATOM 1149 C C . GLN A 1 137 ? 12.994 34.582 37.061 1.00 58.62 137 GLN A C 1
ATOM 1151 O O . GLN A 1 137 ? 12.704 34.392 38.243 1.00 58.62 137 GLN A O 1
ATOM 1156 N N . ALA A 1 138 ? 14.064 35.275 36.676 1.00 55.97 138 ALA A N 1
ATOM 1157 C CA . ALA A 1 138 ? 14.856 36.079 37.592 1.00 55.97 138 ALA A CA 1
ATOM 1158 C C . ALA A 1 138 ? 14.006 37.266 38.070 1.00 55.97 138 ALA A C 1
ATOM 1160 O O . ALA A 1 138 ? 13.444 37.995 37.254 1.00 55.97 138 ALA A O 1
ATOM 1161 N N . LYS A 1 139 ? 13.897 37.435 39.390 1.00 48.84 139 LYS A N 1
ATOM 1162 C CA . LYS A 1 139 ? 13.379 38.658 40.004 1.00 48.84 139 LYS A CA 1
ATOM 1163 C C . LYS A 1 139 ? 14.460 39.731 39.870 1.00 48.84 139 LYS A C 1
ATOM 1165 O O . LYS A 1 139 ? 15.567 39.526 40.359 1.00 48.84 139 LYS A O 1
ATOM 1170 N N . SER A 1 140 ? 14.150 40.827 39.192 1.00 54.94 140 SER A N 1
ATOM 1171 C CA . SER A 1 140 ? 14.936 42.059 39.237 1.00 54.94 140 SER A CA 1
ATOM 1172 C C . SER A 1 140 ? 14.688 42.769 40.570 1.00 54.94 140 SER A C 1
ATOM 1174 O O . SER A 1 140 ? 13.528 42.946 40.955 1.00 54.94 140 SER A O 1
ATOM 1176 N N . SER A 1 141 ? 15.777 43.119 41.259 1.00 47.06 141 SER A N 1
ATOM 1177 C CA . SER A 1 141 ? 15.820 44.193 42.261 1.00 47.06 141 SER A CA 1
ATOM 1178 C C . SER A 1 141 ? 15.815 45.556 41.588 1.00 47.06 141 SER A C 1
ATOM 1180 O O . SER A 1 141 ? 16.256 45.622 40.417 1.00 47.06 141 SER A O 1
#